Protein AF-A0A958GYZ6-F1 (afdb_monomer)

Foldseek 3Di:
DQDPVNVVVLQVVQQVQWFWADPVVRGTDNVCADPPPRDSPTWTAHPPPGTDHGRPVVSVVVVVPDDDDDVLVVVLVVQCVVPNQWDDDPPDIDGRSVVVVVD

Structure (mmCIF, N/CA/C/O backbone):
data_AF-A0A958GYZ6-F1
#
_entry.id   AF-A0A958GYZ6-F1
#
loop_
_atom_site.group_PDB
_atom_site.id
_atom_site.type_symbol
_atom_site.label_atom_id
_atom_site.label_alt_id
_atom_site.label_comp_id
_atom_site.label_asym_id
_atom_site.label_entity_id
_atom_site.label_seq_id
_atom_site.pdbx_PDB_ins_code
_atom_site.Cartn_x
_atom_site.Cartn_y
_atom_site.Cartn_z
_atom_site.occupancy
_atom_site.B_iso_or_equiv
_atom_site.auth_seq_id
_atom_site.auth_comp_id
_atom_site.auth_asym_id
_atom_site.auth_atom_id
_atom_site.pdbx_PDB_model_num
ATOM 1 N N . MET A 1 1 ? -11.165 12.677 3.261 1.00 58.09 1 MET A N 1
ATOM 2 C CA . MET A 1 1 ? -9.899 13.099 2.625 1.00 58.09 1 MET A CA 1
ATOM 3 C C . MET A 1 1 ? -8.836 12.143 3.138 1.00 58.09 1 MET A C 1
ATOM 5 O O . MET A 1 1 ? -8.798 11.953 4.346 1.00 58.09 1 MET A O 1
ATOM 9 N N . ILE A 1 2 ? -8.089 11.466 2.263 1.00 74.94 2 ILE A N 1
ATOM 10 C CA . ILE A 1 2 ? -6.951 10.625 2.681 1.00 74.94 2 ILE A CA 1
ATOM 11 C C . ILE A 1 2 ? -5.879 11.565 3.250 1.00 74.94 2 ILE A C 1
ATOM 13 O O . ILE A 1 2 ? -5.685 12.643 2.690 1.00 74.94 2 ILE A O 1
ATOM 17 N N . SER A 1 3 ? -5.260 11.216 4.381 1.00 91.44 3 SER A N 1
ATOM 18 C CA . SER A 1 3 ? -4.151 12.010 4.924 1.00 91.44 3 SER A CA 1
ATOM 19 C C . SER A 1 3 ? -2.923 11.879 4.025 1.00 91.44 3 SER A C 1
ATOM 21 O O . SER A 1 3 ? -2.714 10.826 3.423 1.00 91.44 3 SER A O 1
ATOM 23 N N . ASP A 1 4 ? -2.095 12.921 3.957 1.00 93.62 4 ASP A N 1
ATOM 24 C CA . ASP A 1 4 ? -0.879 12.900 3.132 1.00 93.62 4 ASP A CA 1
ATOM 25 C C . ASP A 1 4 ? 0.042 11.732 3.526 1.00 93.62 4 ASP A C 1
ATOM 27 O O . ASP A 1 4 ? 0.511 10.999 2.662 1.00 93.62 4 ASP A O 1
ATOM 31 N N . G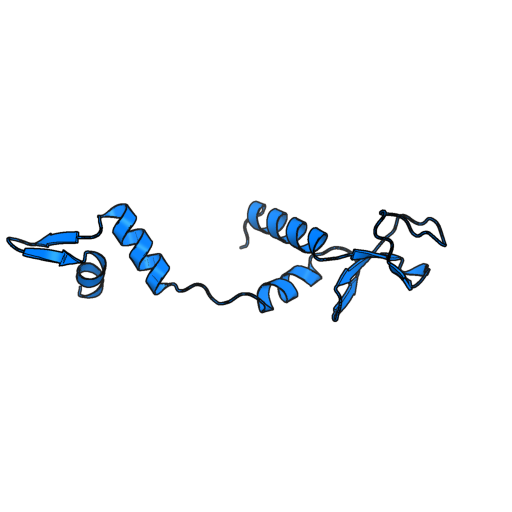LU A 1 5 ? 0.172 11.456 4.828 1.00 95.06 5 GLU A N 1
ATOM 32 C CA . GLU A 1 5 ? 0.914 10.299 5.349 1.00 95.06 5 GLU A CA 1
ATOM 33 C C . GLU A 1 5 ? 0.363 8.957 4.834 1.00 95.06 5 GLU A C 1
ATOM 35 O O . GLU A 1 5 ? 1.118 8.063 4.451 1.00 95.06 5 GLU A O 1
ATOM 40 N N . LEU A 1 6 ? -0.965 8.791 4.805 1.00 90.94 6 LEU A N 1
ATOM 41 C CA . LEU A 1 6 ? -1.573 7.565 4.292 1.00 90.94 6 LEU A CA 1
ATOM 42 C C . LEU A 1 6 ? -1.349 7.438 2.783 1.00 90.94 6 LEU A C 1
ATOM 44 O O . LEU A 1 6 ? -1.092 6.335 2.304 1.00 90.94 6 LEU A O 1
ATOM 48 N N . LYS A 1 7 ? -1.402 8.549 2.040 1.00 92.69 7 LYS A N 1
ATOM 49 C CA . LYS A 1 7 ? -1.090 8.547 0.610 1.00 92.69 7 LYS A CA 1
ATOM 50 C C . LYS A 1 7 ? 0.359 8.119 0.362 1.00 92.69 7 LYS A C 1
ATOM 52 O O . LYS A 1 7 ? 0.574 7.212 -0.432 1.00 92.69 7 LYS A O 1
ATOM 57 N N . GLU A 1 8 ? 1.324 8.692 1.076 1.00 94.94 8 GLU A N 1
ATOM 58 C CA . GLU A 1 8 ? 2.746 8.339 0.937 1.00 94.94 8 GLU A CA 1
ATOM 59 C C . GLU A 1 8 ? 2.999 6.846 1.185 1.00 94.94 8 GLU A C 1
ATOM 61 O O . GLU A 1 8 ? 3.750 6.200 0.452 1.00 94.94 8 GLU A O 1
ATOM 66 N N . ARG A 1 9 ? 2.328 6.266 2.186 1.00 94.12 9 ARG A N 1
ATOM 67 C CA . ARG A 1 9 ? 2.416 4.828 2.478 1.00 94.12 9 ARG A CA 1
ATOM 68 C C . ARG A 1 9 ? 1.803 3.966 1.375 1.00 94.12 9 ARG A C 1
ATOM 70 O O . ARG A 1 9 ? 2.355 2.914 1.060 1.00 94.12 9 ARG A O 1
ATOM 77 N N . LEU A 1 10 ? 0.681 4.393 0.795 1.00 93.50 10 LEU A N 1
ATOM 78 C CA . LEU A 1 10 ? 0.045 3.696 -0.327 1.00 93.50 10 LEU A CA 1
ATOM 79 C C . LEU A 1 10 ? 0.901 3.773 -1.596 1.00 93.50 10 LEU A C 1
ATOM 81 O O . LEU A 1 10 ? 1.052 2.762 -2.279 1.00 93.50 10 LEU A O 1
ATOM 85 N N . ASP A 1 11 ? 1.505 4.929 -1.875 1.00 95.12 11 ASP A N 1
ATOM 86 C CA . ASP A 1 11 ? 2.424 5.112 -3.000 1.00 95.12 11 ASP A CA 1
ATOM 87 C C . ASP A 1 11 ? 3.651 4.202 -2.853 1.00 95.12 11 ASP A C 1
ATOM 89 O O . ASP A 1 11 ? 4.034 3.520 -3.805 1.00 95.12 11 ASP A O 1
ATOM 93 N N . ALA A 1 12 ? 4.243 4.134 -1.654 1.00 95.56 12 ALA A N 1
ATOM 94 C CA . ALA A 1 12 ? 5.367 3.243 -1.368 1.00 95.56 12 ALA A CA 1
ATOM 95 C C . ALA A 1 12 ? 5.005 1.769 -1.609 1.00 95.56 12 ALA A C 1
ATOM 97 O O . ALA A 1 12 ? 5.724 1.069 -2.322 1.00 95.56 12 ALA A O 1
ATOM 98 N N . LEU A 1 13 ? 3.856 1.322 -1.095 1.00 94.75 13 LEU A N 1
ATOM 99 C CA . LEU A 1 13 ? 3.383 -0.048 -1.288 1.00 94.75 13 LEU A CA 1
ATOM 100 C C . LEU A 1 13 ? 3.113 -0.351 -2.771 1.00 94.75 13 LEU A C 1
ATOM 102 O O . LEU A 1 13 ? 3.501 -1.396 -3.283 1.00 94.75 13 LEU A O 1
ATOM 106 N N . ALA A 1 14 ? 2.528 0.592 -3.507 1.00 95.50 14 ALA A N 1
ATOM 107 C CA . ALA A 1 14 ? 2.320 0.447 -4.942 1.00 95.50 14 ALA A CA 1
ATOM 108 C C . ALA A 1 14 ? 3.637 0.406 -5.744 1.00 95.50 14 ALA A C 1
ATOM 110 O O . ALA A 1 14 ? 3.731 -0.296 -6.756 1.00 95.50 14 ALA A O 1
ATOM 111 N N . PHE A 1 15 ? 4.679 1.118 -5.306 1.00 95.31 15 PHE A N 1
ATOM 112 C CA . PHE A 1 15 ? 6.013 1.015 -5.902 1.00 95.31 15 PHE A CA 1
ATOM 113 C C . PHE A 1 15 ? 6.688 -0.333 -5.639 1.00 95.31 15 PHE A C 1
ATOM 115 O O . PHE A 1 15 ? 7.447 -0.784 -6.497 1.00 95.31 15 PHE A O 1
ATOM 122 N N . GLU A 1 16 ? 6.428 -0.955 -4.491 1.00 94.75 16 GLU A N 1
ATOM 123 C CA . GLU A 1 16 ? 6.936 -2.287 -4.148 1.00 94.75 16 GLU A CA 1
ATOM 124 C C . GLU A 1 16 ? 6.233 -3.391 -4.950 1.00 94.75 16 GLU A C 1
ATOM 126 O O . GLU A 1 16 ? 6.888 -4.303 -5.454 1.00 94.75 16 GLU A O 1
ATOM 131 N N . GLU A 1 17 ? 4.917 -3.275 -5.133 1.00 94.50 17 GLU A N 1
ATOM 132 C CA . GLU A 1 17 ? 4.101 -4.250 -5.869 1.00 94.50 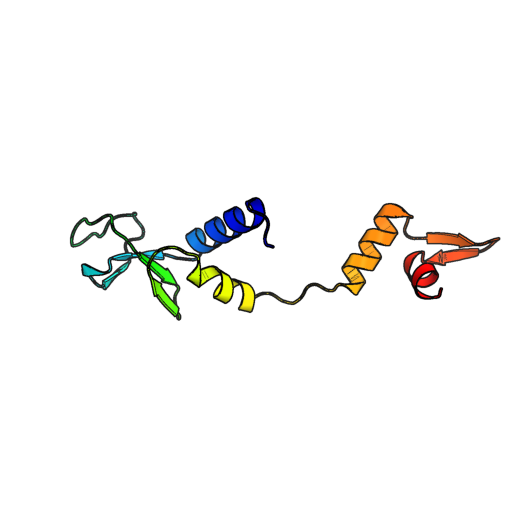17 GLU A CA 1
ATOM 133 C C . GLU A 1 17 ? 4.303 -4.188 -7.393 1.00 94.50 17 GLU A C 1
ATOM 135 O O . GLU A 1 17 ? 4.059 -5.160 -8.116 1.00 94.50 17 GLU A O 1
ATOM 140 N N . THR A 1 18 ? 4.772 -3.052 -7.918 1.00 96.62 18 THR A N 1
ATOM 141 C CA . THR A 1 18 ? 4.982 -2.868 -9.359 1.00 96.62 18 THR A CA 1
ATOM 142 C C . THR A 1 18 ? 6.428 -3.058 -9.794 1.00 96.62 18 THR A C 1
ATOM 144 O O . THR A 1 18 ? 7.390 -2.682 -9.132 1.00 96.62 18 THR A O 1
ATOM 147 N N . THR A 1 19 ? 6.609 -3.592 -11.001 1.00 97.12 19 THR A N 1
ATOM 148 C CA . THR A 1 19 ? 7.933 -3.712 -11.624 1.00 9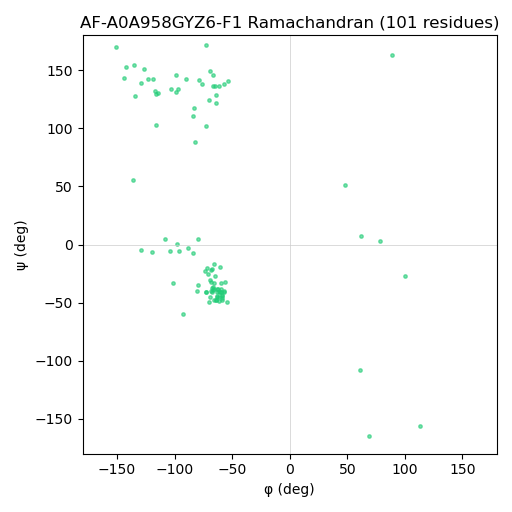7.12 19 THR A CA 1
ATOM 149 C C . THR A 1 19 ? 8.173 -2.542 -12.581 1.00 97.12 19 THR A C 1
ATOM 151 O O . THR A 1 19 ? 7.299 -2.252 -13.400 1.00 97.12 19 THR A O 1
ATOM 154 N N . PRO A 1 20 ? 9.345 -1.881 -12.561 1.00 97.75 20 PRO A N 1
ATOM 155 C CA . PRO A 1 20 ? 9.681 -0.892 -13.580 1.00 97.75 20 PRO A CA 1
ATOM 156 C C . PRO A 1 20 ? 9.630 -1.486 -14.997 1.00 97.75 20 PRO A C 1
ATOM 158 O O . PRO A 1 20 ? 10.115 -2.596 -15.243 1.00 97.75 20 PRO A O 1
ATOM 161 N N . TRP A 1 21 ? 9.073 -0.738 -15.945 1.00 97.81 21 TRP A N 1
ATOM 162 C CA . TRP A 1 21 ? 8.775 -1.202 -17.297 1.00 97.81 21 TRP A CA 1
ATOM 163 C C . TRP A 1 21 ? 9.204 -0.188 -18.350 1.00 97.81 21 TRP A C 1
ATOM 165 O O . TRP A 1 21 ? 8.830 0.981 -18.311 1.00 97.81 21 TRP A O 1
ATOM 175 N N . CYS A 1 22 ? 9.970 -0.638 -19.339 1.00 97.56 22 CYS A N 1
ATOM 176 C CA . CYS A 1 22 ? 10.380 0.218 -20.440 1.00 97.56 22 CYS A CA 1
ATOM 177 C C . CYS A 1 22 ? 9.283 0.263 -21.505 1.00 97.56 22 CYS A C 1
ATOM 179 O O . CYS A 1 22 ? 9.093 -0.715 -22.232 1.00 97.56 22 CYS A O 1
ATOM 181 N N . SER 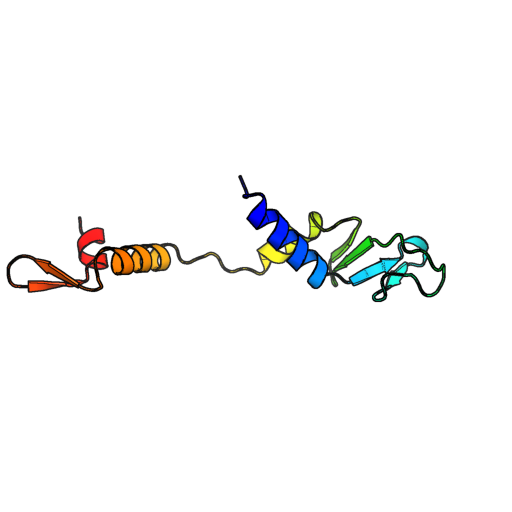A 1 23 ? 8.619 1.412 -21.642 1.00 95.50 23 SER A N 1
ATOM 182 C CA . SER A 1 23 ? 7.591 1.656 -22.664 1.00 95.50 23 SER A CA 1
ATOM 183 C C . SER A 1 23 ? 8.132 1.468 -24.086 1.00 95.50 23 SER A C 1
ATOM 185 O O . SER A 1 23 ? 7.539 0.754 -24.889 1.00 95.50 23 SER A O 1
ATOM 187 N N . GLY A 1 24 ? 9.309 2.027 -24.384 1.00 95.31 24 GLY A N 1
ATOM 188 C CA . GLY A 1 24 ? 9.885 2.001 -25.732 1.00 95.31 24 GLY A CA 1
ATOM 189 C C . GLY A 1 24 ? 10.355 0.622 -26.206 1.00 95.31 24 GLY A C 1
ATOM 190 O O . GLY A 1 24 ? 10.334 0.338 -27.399 1.00 95.31 24 GLY A O 1
ATOM 191 N N . CYS A 1 25 ? 10.792 -0.249 -25.292 1.00 96.38 25 CYS A N 1
ATOM 192 C CA . CYS A 1 25 ? 11.240 -1.608 -25.625 1.00 96.38 25 CYS A CA 1
ATOM 193 C C . CYS A 1 25 ? 10.223 -2.696 -25.264 1.00 96.38 25 CYS A C 1
ATOM 195 O O . CYS A 1 25 ? 10.468 -3.858 -25.589 1.00 96.38 25 CYS A O 1
ATOM 197 N N . ASN A 1 26 ? 9.128 -2.323 -24.599 1.00 95.19 26 ASN A N 1
ATOM 198 C CA . ASN A 1 26 ? 8.080 -3.196 -24.083 1.00 95.19 26 ASN A CA 1
ATOM 199 C C . ASN A 1 26 ? 8.628 -4.399 -23.290 1.00 95.19 26 ASN A C 1
ATOM 201 O O . ASN A 1 26 ? 8.331 -5.556 -23.590 1.00 95.19 26 ASN A O 1
ATOM 205 N N . VAL A 1 27 ? 9.507 -4.117 -22.324 1.00 95.56 27 VAL A N 1
ATOM 206 C CA . VAL A 1 27 ? 10.184 -5.125 -21.490 1.00 95.56 27 VAL A CA 1
ATOM 207 C C . VAL A 1 27 ? 10.324 -4.650 -20.042 1.00 95.56 27 VAL A C 1
ATOM 209 O O . VAL A 1 27 ? 10.464 -3.443 -19.816 1.00 95.56 27 VAL A O 1
ATOM 212 N N . PRO A 1 28 ? 10.379 -5.576 -19.065 1.00 96.25 28 PRO A N 1
ATOM 213 C CA . PRO A 1 28 ? 10.659 -5.227 -17.679 1.00 96.25 28 PRO A CA 1
ATOM 214 C C . PRO A 1 28 ? 12.096 -4.710 -17.520 1.00 96.25 28 PRO A C 1
ATOM 216 O O . PRO A 1 28 ? 13.026 -5.156 -18.198 1.00 96.25 28 PRO A O 1
ATOM 219 N N . ALA A 1 29 ? 12.270 -3.769 -16.599 1.00 96.81 29 ALA A N 1
ATOM 220 C CA . ALA A 1 29 ? 13.524 -3.085 -16.307 1.00 96.81 29 ALA A CA 1
ATOM 221 C C . ALA A 1 29 ? 13.762 -2.967 -14.783 1.00 96.81 29 ALA A C 1
ATOM 223 O O . ALA A 1 29 ? 13.964 -1.864 -14.279 1.00 96.81 29 ALA A O 1
ATOM 224 N N . PRO A 1 30 ? 13.762 -4.086 -14.029 1.00 95.44 30 PRO A N 1
ATOM 225 C CA . PRO A 1 30 ? 13.778 -4.082 -12.558 1.00 95.44 30 PRO A CA 1
ATOM 226 C C . PRO A 1 30 ? 15.012 -3.410 -11.938 1.00 95.44 30 PRO A C 1
ATOM 228 O O . PRO A 1 30 ? 14.976 -2.989 -10.791 1.00 95.44 30 PRO A O 1
ATOM 231 N N . GLU A 1 31 ? 16.094 -3.261 -12.702 1.00 94.50 31 GLU A N 1
ATOM 232 C CA . GLU A 1 31 ? 17.330 -2.586 -12.280 1.00 94.50 31 GLU A CA 1
ATOM 233 C C . GLU A 1 31 ? 17.235 -1.049 -12.351 1.00 94.50 31 GLU A C 1
ATOM 235 O O . GLU A 1 31 ? 18.237 -0.357 -12.181 1.00 94.50 31 GLU A O 1
ATOM 240 N N . GLY A 1 32 ? 16.059 -0.501 -12.671 1.00 94.25 32 GLY A N 1
ATOM 241 C CA . GLY A 1 32 ? 15.841 0.939 -12.833 1.00 94.25 32 GLY A CA 1
ATOM 242 C C . GLY A 1 32 ? 16.328 1.498 -14.173 1.00 94.25 32 GLY A C 1
ATOM 243 O O . GLY A 1 32 ? 16.231 2.696 -14.406 1.00 94.25 32 GLY A O 1
ATOM 244 N N . ARG A 1 33 ? 16.829 0.643 -15.077 1.00 96.56 33 ARG A N 1
ATOM 245 C CA . ARG A 1 33 ? 17.192 0.990 -16.459 1.00 96.56 33 ARG A CA 1
ATOM 246 C C . ARG A 1 33 ? 16.879 -0.145 -17.425 1.00 96.56 33 ARG A C 1
ATOM 248 O O . ARG A 1 33 ? 17.071 -1.321 -17.120 1.00 96.56 33 ARG A O 1
ATOM 255 N N . CYS A 1 34 ? 16.444 0.201 -18.632 1.00 97.06 34 CYS A N 1
ATOM 256 C CA . CYS A 1 34 ? 16.209 -0.774 -19.689 1.00 97.06 34 CYS A CA 1
ATOM 257 C C . CYS A 1 34 ? 17.530 -1.360 -20.202 1.00 97.06 34 CYS A C 1
ATOM 259 O O . CYS A 1 34 ? 18.377 -0.641 -20.726 1.00 97.06 34 CYS A O 1
ATOM 261 N N . ARG A 1 35 ? 17.681 -2.688 -20.183 1.00 96.00 35 ARG A N 1
ATOM 262 C CA . ARG A 1 35 ? 18.886 -3.354 -20.715 1.00 96.00 35 ARG A CA 1
ATOM 263 C C . ARG A 1 35 ? 19.076 -3.208 -22.233 1.00 96.00 35 ARG A C 1
ATOM 265 O O . ARG A 1 35 ? 20.172 -3.449 -22.724 1.00 96.00 35 ARG A O 1
ATOM 272 N N . ARG A 1 36 ? 18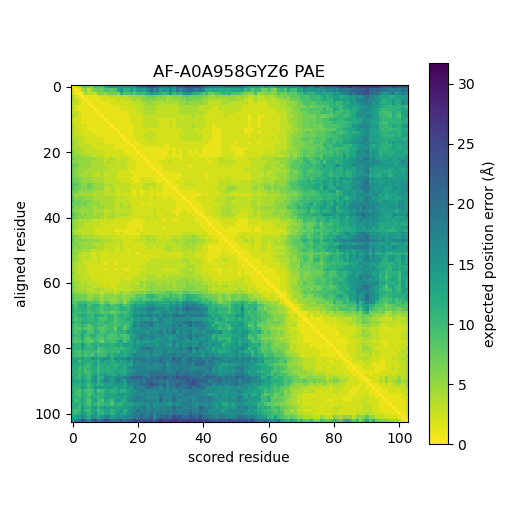.028 -2.831 -22.979 1.00 96.25 36 ARG A N 1
ATOM 273 C CA . ARG A 1 36 ? 18.071 -2.677 -24.446 1.00 96.25 36 ARG A CA 1
ATOM 274 C C . ARG A 1 36 ? 18.409 -1.252 -24.876 1.00 96.25 36 ARG A C 1
ATOM 276 O O . ARG A 1 36 ? 19.413 -1.045 -25.545 1.00 96.25 36 ARG A O 1
ATOM 283 N N . CYS A 1 37 ? 17.587 -0.274 -24.492 1.00 96.62 37 CYS A N 1
ATOM 284 C CA . CYS A 1 37 ? 17.770 1.124 -24.900 1.00 96.62 37 CYS A CA 1
ATOM 285 C C . CYS A 1 37 ? 18.510 1.984 -23.864 1.00 96.62 37 CYS A C 1
ATOM 287 O O . CYS A 1 37 ? 18.807 3.140 -24.145 1.00 96.62 37 CYS A O 1
ATOM 289 N N . ARG A 1 38 ? 18.815 1.438 -22.676 1.00 96.12 38 ARG A N 1
ATOM 290 C CA . ARG A 1 38 ? 19.448 2.130 -21.533 1.00 96.12 38 ARG A CA 1
ATOM 291 C C . ARG A 1 38 ? 18.663 3.303 -20.943 1.00 96.12 38 ARG A C 1
ATOM 293 O O . ARG A 1 38 ? 19.186 3.967 -20.054 1.00 96.12 38 ARG A O 1
ATOM 300 N N . SER A 1 39 ? 17.428 3.516 -21.389 1.00 95.06 39 SER A N 1
ATOM 301 C CA . SER A 1 39 ? 16.513 4.492 -20.798 1.00 95.06 39 SER A CA 1
ATOM 302 C C . SER A 1 39 ? 16.220 4.146 -19.335 1.00 95.06 39 SER A C 1
ATOM 304 O O . SER A 1 39 ? 16.014 2.976 -18.998 1.00 95.06 39 SER A O 1
ATOM 306 N N . ASP A 1 40 ? 16.235 5.166 -18.488 1.00 95.06 40 ASP A N 1
ATOM 307 C CA . ASP A 1 40 ? 15.757 5.190 -17.101 1.00 95.06 40 ASP A CA 1
ATOM 308 C C . ASP A 1 40 ? 14.340 5.777 -16.980 1.00 95.06 40 ASP A C 1
ATOM 310 O O . ASP A 1 40 ? 13.781 5.820 -15.887 1.00 95.06 40 ASP A O 1
ATOM 314 N N . ASP A 1 41 ? 13.735 6.163 -18.104 1.00 95.44 41 ASP A N 1
ATOM 315 C CA . ASP A 1 41 ? 12.356 6.631 -18.182 1.00 95.44 41 ASP A CA 1
ATOM 316 C C . ASP A 1 41 ? 11.414 5.418 -18.231 1.00 95.44 41 ASP A C 1
ATOM 318 O O . ASP A 1 41 ? 11.140 4.836 -19.289 1.00 95.44 41 ASP A O 1
ATOM 322 N N . LEU A 1 42 ? 11.018 4.950 -17.045 1.00 96.62 42 LEU A N 1
ATOM 323 C CA . LEU A 1 42 ? 10.309 3.688 -16.851 1.00 96.62 42 LEU A CA 1
ATOM 324 C C . LEU A 1 42 ? 8.908 3.911 -16.276 1.00 96.62 42 LEU A C 1
ATOM 326 O O . LEU A 1 42 ? 8.731 4.568 -15.251 1.00 96.62 42 LEU A O 1
ATOM 330 N N . MET A 1 43 ? 7.929 3.260 -16.899 1.00 97.19 43 MET A N 1
ATOM 331 C CA . MET A 1 43 ? 6.578 3.095 -16.367 1.00 97.19 43 MET A CA 1
ATOM 332 C C . MET A 1 43 ? 6.578 2.092 -15.208 1.00 97.19 43 MET A C 1
ATOM 334 O O . MET A 1 43 ? 7.568 1.397 -14.957 1.00 97.19 43 MET A O 1
ATOM 338 N N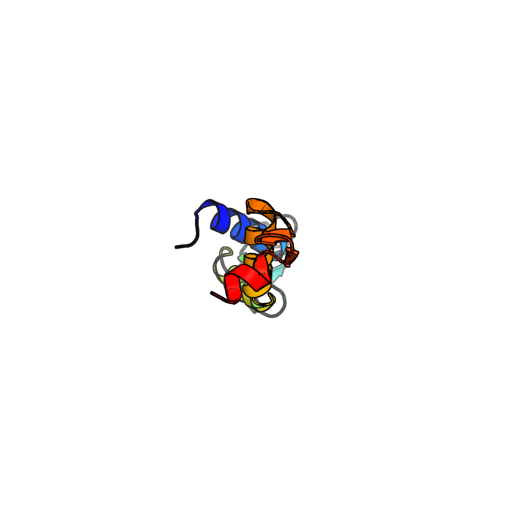 . ARG A 1 44 ? 5.446 1.966 -14.522 1.00 97.31 44 ARG A N 1
ATOM 339 C CA . ARG A 1 44 ? 5.194 0.915 -13.535 1.00 97.31 44 ARG A CA 1
ATOM 340 C C . ARG A 1 44 ? 4.293 -0.134 -14.148 1.00 97.31 44 ARG A C 1
ATOM 342 O O . ARG A 1 44 ? 3.328 0.215 -14.808 1.00 97.31 44 ARG A O 1
ATOM 349 N N . TYR A 1 45 ? 4.638 -1.405 -13.975 1.00 97.31 45 TYR A N 1
ATOM 350 C CA . TYR A 1 45 ? 3.876 -2.541 -14.483 1.00 97.31 45 TYR A CA 1
ATOM 351 C C . TYR A 1 45 ? 3.352 -3.387 -13.329 1.00 97.31 45 TYR A C 1
ATOM 353 O O . TYR A 1 45 ? 4.131 -3.811 -12.471 1.00 97.31 45 TYR A O 1
ATOM 361 N N . LEU A 1 46 ? 2.054 -3.681 -13.362 1.00 95.88 46 LEU A N 1
ATOM 362 C CA . LEU A 1 46 ? 1.396 -4.637 -12.483 1.00 95.88 46 LEU A CA 1
ATOM 363 C C . LEU A 1 46 ? 0.893 -5.816 -13.318 1.00 95.88 46 LEU A C 1
ATOM 365 O O . LEU A 1 46 ? 0.235 -5.657 -14.351 1.00 95.88 46 LEU A O 1
ATOM 369 N N . LYS A 1 47 ? 1.215 -7.031 -12.875 1.00 92.56 47 LYS A N 1
ATOM 370 C CA . LYS A 1 47 ? 0.842 -8.253 -13.588 1.00 92.56 47 LYS A CA 1
ATOM 371 C C . LYS A 1 47 ? -0.681 -8.403 -13.618 1.00 92.56 47 LYS A C 1
ATOM 373 O O . LYS A 1 47 ? -1.299 -8.537 -12.574 1.00 92.56 47 LYS A O 1
ATOM 378 N N . GLY A 1 48 ? -1.248 -8.476 -14.819 1.00 91.00 48 GLY A N 1
ATOM 379 C CA . GLY A 1 48 ? -2.694 -8.621 -15.031 1.00 91.00 48 GLY A CA 1
ATOM 380 C C . GLY A 1 48 ? -3.391 -7.309 -15.391 1.00 91.00 48 GLY A C 1
ATOM 381 O O . GLY A 1 48 ? -4.343 -7.350 -16.158 1.00 91.00 48 GLY A O 1
ATOM 382 N N . GLU A 1 49 ? -2.846 -6.171 -14.954 1.00 93.88 49 GLU A N 1
ATOM 383 C CA . GLU A 1 49 ? -3.422 -4.842 -15.204 1.00 93.88 49 GLU A CA 1
ATOM 384 C C . GLU A 1 49 ? -2.716 -4.088 -16.342 1.00 93.88 49 GLU A C 1
ATOM 386 O O . GLU A 1 49 ? -3.351 -3.370 -17.109 1.00 93.88 49 GLU A O 1
ATOM 391 N N . GLY A 1 50 ? -1.402 -4.281 -16.508 1.00 94.25 50 GLY A N 1
ATOM 392 C CA . GLY A 1 50 ? -0.614 -3.610 -17.546 1.00 94.25 50 GLY A CA 1
ATOM 393 C C . GLY A 1 50 ? 0.405 -2.630 -16.975 1.00 94.25 50 GLY A C 1
ATOM 394 O O . GLY A 1 50 ? 0.883 -2.817 -15.856 1.00 94.25 50 GLY A O 1
ATOM 395 N N . ALA A 1 51 ? 0.805 -1.638 -17.777 1.00 95.94 51 ALA A N 1
ATOM 396 C CA . ALA A 1 51 ? 1.791 -0.635 -17.384 1.00 95.94 51 ALA A CA 1
ATOM 397 C C . ALA A 1 51 ? 1.310 0.794 -17.647 1.00 95.94 51 ALA A C 1
ATOM 399 O O . ALA A 1 51 ? 0.778 1.061 -18.724 1.00 95.94 51 ALA A O 1
ATOM 400 N N . ASP A 1 52 ? 1.582 1.697 -16.707 1.00 96.69 52 ASP A N 1
ATOM 401 C CA . ASP A 1 52 ? 1.294 3.130 -16.825 1.00 96.69 52 ASP A CA 1
ATOM 402 C C . ASP A 1 52 ? 2.295 3.970 -16.003 1.00 96.69 52 ASP A C 1
ATOM 404 O O . ASP A 1 52 ? 3.126 3.444 -15.251 1.00 96.69 52 ASP A O 1
ATOM 408 N N . TRP A 1 53 ? 2.265 5.287 -16.182 1.00 95.44 53 TRP A N 1
ATOM 409 C CA . TRP A 1 53 ? 3.112 6.242 -15.479 1.00 95.44 53 TRP A CA 1
ATOM 410 C C . TRP A 1 53 ? 2.638 6.487 -14.047 1.00 95.44 53 TRP A C 1
ATOM 412 O O . TRP A 1 53 ? 1.454 6.666 -13.774 1.00 95.44 53 TRP A O 1
ATOM 422 N N . GLY A 1 54 ? 3.600 6.546 -13.123 1.00 94.88 54 GLY A N 1
ATOM 423 C CA . GLY A 1 54 ? 3.308 6.692 -11.697 1.00 94.88 54 GLY A CA 1
ATOM 424 C C . GLY A 1 54 ? 2.656 5.446 -11.092 1.00 94.88 54 GLY A C 1
ATOM 425 O O . GLY A 1 54 ? 2.711 4.357 -11.666 1.00 94.88 54 GLY A O 1
ATOM 426 N N . VAL A 1 55 ? 2.085 5.610 -9.898 1.00 95.62 55 VAL A N 1
ATOM 427 C CA . VAL A 1 55 ? 1.478 4.522 -9.108 1.00 95.62 55 VAL A CA 1
ATOM 428 C C . VAL A 1 55 ? 0.057 4.815 -8.628 1.00 95.62 55 VAL A C 1
ATOM 430 O O . VAL A 1 55 ? -0.588 3.917 -8.095 1.00 95.62 55 VAL A O 1
ATOM 433 N N . ASP A 1 56 ? -0.480 6.018 -8.866 1.00 94.25 56 ASP A N 1
ATOM 434 C CA . ASP A 1 56 ? -1.835 6.382 -8.415 1.00 94.25 56 ASP A CA 1
ATOM 435 C C . ASP A 1 56 ? -2.904 5.399 -8.946 1.00 94.25 56 ASP A C 1
ATOM 437 O O . ASP A 1 56 ? -3.884 5.107 -8.263 1.00 94.25 56 ASP A O 1
ATOM 441 N N . TRP A 1 57 ? -2.704 4.838 -10.146 1.00 94.62 57 TRP A N 1
ATOM 442 C CA . TRP A 1 57 ? -3.607 3.861 -10.771 1.00 94.62 57 TRP A CA 1
ATOM 443 C C . TRP A 1 57 ? -3.573 2.469 -10.115 1.00 94.62 57 TRP A C 1
ATOM 445 O O . TRP A 1 57 ? -4.517 1.697 -10.262 1.00 94.62 57 TRP A O 1
ATOM 455 N N . VAL A 1 58 ? -2.507 2.151 -9.377 1.00 95.06 58 VAL A N 1
ATOM 456 C CA . VAL A 1 58 ? -2.299 0.861 -8.699 1.00 95.06 58 VAL A CA 1
ATOM 457 C C . VAL A 1 58 ? -3.091 0.804 -7.395 1.00 95.06 58 VAL A C 1
ATOM 459 O O . VAL A 1 58 ? -3.617 -0.246 -7.032 1.00 95.06 58 VAL A O 1
ATOM 462 N N . ILE A 1 59 ? -3.214 1.939 -6.696 1.00 90.88 59 ILE A N 1
ATOM 463 C CA . ILE A 1 59 ? -3.857 2.021 -5.376 1.00 90.88 59 ILE A CA 1
ATOM 464 C C . ILE A 1 59 ? -5.283 1.440 -5.395 1.00 90.88 59 ILE A C 1
ATOM 466 O O . ILE A 1 59 ? -5.568 0.580 -4.561 1.00 90.88 59 ILE A O 1
ATOM 470 N N . PRO A 1 60 ? -6.182 1.806 -6.333 1.00 90.44 60 PRO A N 1
ATOM 471 C CA . PRO A 1 60 ? -7.515 1.211 -6.393 1.00 90.44 60 PRO A CA 1
ATOM 472 C C . PRO A 1 60 ? -7.508 -0.306 -6.597 1.00 90.44 60 PRO A C 1
ATOM 474 O O . PRO A 1 60 ? -8.395 -0.977 -6.081 1.00 90.44 60 PRO A O 1
ATOM 477 N N . VAL A 1 61 ? -6.529 -0.848 -7.328 1.00 90.38 61 VAL A N 1
ATOM 478 C CA . VAL A 1 61 ? -6.397 -2.296 -7.557 1.00 90.38 61 VAL A CA 1
ATOM 479 C C . VAL A 1 61 ? -6.008 -2.997 -6.258 1.00 90.38 61 VAL A C 1
ATOM 481 O O . VAL A 1 61 ? -6.632 -3.980 -5.872 1.00 90.38 61 VAL A O 1
ATOM 484 N N . LEU A 1 62 ? -5.042 -2.442 -5.523 1.00 86.56 62 LEU A N 1
ATOM 485 C CA . LEU A 1 62 ? -4.621 -2.972 -4.224 1.00 86.56 62 LEU A CA 1
ATOM 486 C C . LEU A 1 62 ? -5.771 -2.989 -3.213 1.00 86.56 62 LEU A C 1
ATOM 488 O O . LEU A 1 62 ? -5.955 -3.971 -2.496 1.00 86.56 62 LEU A O 1
ATOM 492 N N . LEU A 1 63 ? -6.585 -1.931 -3.195 1.00 85.94 63 LEU A N 1
ATOM 493 C CA . LEU A 1 63 ? -7.737 -1.832 -2.299 1.00 85.94 63 LEU A CA 1
ATOM 494 C C . LEU A 1 63 ? -8.821 -2.883 -2.593 1.00 85.94 63 LEU A C 1
ATOM 496 O O . LEU A 1 63 ? -9.530 -3.276 -1.670 1.00 85.94 63 LEU A O 1
ATOM 500 N N . GLN A 1 64 ? -8.942 -3.379 -3.832 1.00 85.31 64 GLN A N 1
ATOM 501 C CA . GLN A 1 64 ? -9.898 -4.448 -4.172 1.00 85.31 64 GLN A CA 1
ATOM 502 C C . GLN A 1 64 ? -9.548 -5.794 -3.531 1.00 85.31 64 GLN A C 1
ATOM 504 O O . GLN A 1 64 ? -10.421 -6.650 -3.390 1.00 85.31 64 GLN A O 1
ATOM 509 N N . HIS A 1 65 ? -8.290 -5.993 -3.137 1.00 79.88 65 HIS A N 1
ATOM 510 C CA . HIS A 1 65 ? -7.841 -7.217 -2.478 1.00 79.88 65 HIS A CA 1
ATOM 511 C C . HIS A 1 65 ? -8.000 -7.179 -0.953 1.00 79.88 65 HIS A C 1
ATOM 513 O O . HIS A 1 65 ? -7.713 -8.174 -0.287 1.00 79.88 65 HIS A O 1
ATOM 519 N N . LEU A 1 66 ? -8.460 -6.058 -0.394 1.00 82.69 66 LEU A N 1
ATOM 520 C CA . LEU A 1 66 ? -8.670 -5.907 1.040 1.00 82.69 66 LEU A CA 1
ATOM 521 C C . LEU A 1 66 ? -10.087 -6.321 1.441 1.00 82.69 66 LEU A C 1
ATOM 523 O O . LEU A 1 66 ? -11.069 -6.047 0.750 1.00 82.69 66 LEU A O 1
ATOM 527 N N . SER A 1 67 ? -10.197 -6.954 2.605 1.00 80.88 67 SER A N 1
ATOM 528 C CA . SER A 1 67 ? -11.476 -7.163 3.275 1.00 80.88 67 SER A CA 1
ATOM 529 C C . SER A 1 67 ? -11.910 -5.879 3.992 1.00 80.88 67 SER A C 1
ATOM 531 O O . SER A 1 67 ? -11.058 -5.213 4.590 1.00 80.88 67 SER A O 1
ATOM 533 N N . PRO A 1 68 ? -13.212 -5.534 3.993 1.00 79.88 68 PRO A N 1
ATOM 534 C CA . PRO A 1 68 ? -13.727 -4.466 4.842 1.00 79.88 68 PRO A CA 1
ATOM 535 C C . PRO A 1 68 ? -13.336 -4.695 6.305 1.00 79.88 68 PRO A C 1
ATOM 537 O O . PRO A 1 68 ? -13.361 -5.828 6.782 1.00 79.88 68 PRO A O 1
ATOM 540 N N . THR A 1 69 ? -12.979 -3.624 7.009 1.00 80.75 69 THR A N 1
ATOM 541 C CA . THR A 1 69 ? -12.714 -3.679 8.450 1.00 80.75 69 THR A CA 1
ATOM 542 C C . THR A 1 69 ? -13.995 -4.025 9.208 1.00 80.75 69 THR A C 1
ATOM 544 O O . THR A 1 69 ? -15.047 -3.451 8.916 1.00 80.75 69 THR A O 1
ATOM 547 N N . ASP A 1 70 ? -13.904 -4.922 10.192 1.00 87.25 70 ASP A N 1
ATOM 548 C CA . ASP A 1 70 ? -15.002 -5.184 11.123 1.00 87.25 70 ASP A CA 1
ATOM 549 C C . ASP A 1 70 ? -15.135 -4.001 12.093 1.00 87.25 70 ASP A C 1
ATOM 551 O O . ASP A 1 70 ? -14.346 -3.812 13.021 1.00 87.25 70 ASP A O 1
ATOM 555 N N . THR A 1 71 ? -16.120 -3.145 11.832 1.00 89.81 71 THR A N 1
ATOM 556 C CA . THR A 1 71 ? -16.358 -1.949 12.642 1.00 89.81 71 THR A CA 1
ATOM 557 C C . THR A 1 71 ? -16.919 -2.274 14.022 1.00 89.81 71 THR A C 1
ATOM 559 O O . THR A 1 71 ? -16.744 -1.475 14.938 1.00 89.81 71 THR A O 1
ATOM 562 N N . GLU A 1 72 ? -17.594 -3.417 14.179 1.00 89.31 72 GLU A N 1
ATOM 563 C CA . GLU A 1 72 ? -18.141 -3.847 15.468 1.00 89.31 72 GLU A CA 1
ATOM 564 C C . GLU A 1 72 ? -17.027 -4.313 16.401 1.00 89.31 72 GLU A C 1
ATOM 566 O O . GLU A 1 72 ? -17.038 -3.973 17.586 1.00 89.31 72 GLU A O 1
ATOM 571 N N . GLU A 1 73 ? -16.050 -5.039 15.858 1.00 89.56 73 GLU A N 1
ATOM 572 C CA . GLU A 1 73 ? -14.840 -5.433 16.578 1.00 89.56 73 GLU A CA 1
ATOM 573 C C . GLU A 1 73 ? -13.988 -4.209 16.931 1.00 89.56 73 GLU A C 1
ATOM 575 O O . GLU A 1 73 ? -13.660 -4.009 18.098 1.00 89.56 73 GLU A O 1
ATOM 580 N N . ALA A 1 74 ? -13.738 -3.310 15.971 1.00 90.88 74 ALA A N 1
ATOM 581 C CA . ALA A 1 74 ? -12.970 -2.088 16.223 1.00 90.88 74 ALA A CA 1
ATOM 582 C C . ALA A 1 74 ? -13.609 -1.188 17.300 1.00 90.88 74 ALA A C 1
ATOM 584 O O . ALA A 1 74 ? -12.910 -0.594 18.126 1.00 90.88 74 ALA A O 1
ATOM 585 N N . PHE A 1 75 ? -14.943 -1.088 17.315 1.00 91.50 75 PHE A N 1
ATOM 586 C CA . PHE A 1 75 ? -15.668 -0.401 18.382 1.00 91.50 75 PHE A CA 1
ATOM 587 C C . PHE A 1 75 ? -15.482 -1.105 19.731 1.00 91.50 75 PHE A C 1
ATOM 589 O O . PHE A 1 75 ? -15.176 -0.446 20.726 1.00 91.50 75 PHE A O 1
ATOM 596 N N . ALA A 1 76 ? -15.655 -2.430 19.769 1.00 92.69 76 ALA A N 1
ATOM 597 C CA . ALA A 1 76 ? -15.507 -3.218 20.988 1.00 92.69 76 ALA A CA 1
ATOM 598 C C . ALA A 1 76 ? -14.102 -3.068 21.592 1.00 92.69 76 ALA A C 1
ATOM 600 O O . ALA A 1 76 ? -13.977 -2.837 22.794 1.00 92.69 76 ALA A O 1
ATOM 601 N N . ASP A 1 77 ? -13.062 -3.122 20.763 1.00 93.75 77 ASP A N 1
ATOM 602 C CA . ASP A 1 77 ? -11.674 -2.945 21.190 1.00 93.75 77 ASP A CA 1
ATOM 603 C C . ASP A 1 77 ? -11.427 -1.545 21.757 1.00 93.75 77 ASP A C 1
ATOM 605 O O . ASP A 1 77 ? -10.872 -1.412 22.847 1.00 93.75 77 ASP A O 1
ATOM 609 N N . SER A 1 78 ? -11.921 -0.499 21.085 1.00 93.69 78 SER A N 1
ATOM 610 C CA . SER A 1 78 ? -11.798 0.882 21.572 1.00 93.69 78 SER A CA 1
ATOM 611 C C . SER A 1 78 ? -12.471 1.082 22.937 1.00 93.69 78 SER A C 1
ATOM 613 O O . SER A 1 78 ? -11.919 1.745 23.823 1.00 93.69 78 SER A O 1
ATOM 615 N N . VAL A 1 79 ? -13.650 0.486 23.132 1.00 94.81 79 VAL A N 1
ATOM 616 C CA . VAL A 1 79 ? -14.368 0.517 24.412 1.00 94.81 79 VAL A CA 1
ATOM 617 C C . VAL A 1 79 ? -13.569 -0.195 25.502 1.00 94.81 79 VAL A C 1
ATOM 619 O O . VAL A 1 79 ? -13.385 0.369 26.582 1.00 94.81 79 VAL A O 1
ATOM 622 N N . ARG A 1 80 ? -13.063 -1.401 25.227 1.00 94.88 80 ARG A N 1
ATOM 623 C CA . ARG A 1 80 ? -12.296 -2.194 26.199 1.00 94.88 80 ARG A CA 1
ATOM 624 C C . ARG A 1 80 ? -10.973 -1.536 26.572 1.00 94.88 80 ARG A C 1
ATOM 626 O O . ARG A 1 80 ? -10.614 -1.547 27.745 1.00 94.88 80 ARG A O 1
ATOM 633 N N . GLU A 1 81 ? -10.277 -0.917 25.620 1.00 94.88 81 GLU A N 1
ATOM 634 C CA . GLU A 1 81 ? -9.043 -0.171 25.891 1.00 94.88 81 GLU A CA 1
ATOM 635 C C . GLU A 1 81 ? -9.300 1.034 26.808 1.00 94.88 81 GLU A C 1
ATOM 637 O O . GLU A 1 81 ? -8.510 1.325 27.706 1.00 94.88 81 GLU A O 1
ATOM 642 N N . THR A 1 82 ? -10.432 1.716 26.619 1.00 95.31 82 THR A N 1
ATOM 643 C CA . THR A 1 82 ? -10.753 2.941 27.362 1.00 95.31 82 THR A CA 1
ATOM 644 C C . THR A 1 82 ? -11.305 2.657 28.760 1.00 95.31 82 THR A C 1
ATOM 646 O O . THR A 1 82 ? -10.989 3.374 29.711 1.00 95.31 82 THR A O 1
ATOM 649 N N . TYR A 1 83 ? -12.157 1.638 28.890 1.00 93.06 83 TYR A N 1
ATOM 650 C CA . TYR A 1 83 ? -12.978 1.413 30.085 1.00 93.06 83 TYR A CA 1
ATOM 651 C C . TYR A 1 83 ? -12.721 0.069 30.779 1.00 93.06 83 TYR A C 1
ATOM 653 O O . TYR A 1 83 ? -13.230 -0.145 31.877 1.00 93.06 83 TYR A O 1
ATOM 661 N N . GLY A 1 84 ? -11.910 -0.804 30.180 1.00 93.31 84 GLY A N 1
ATOM 662 C CA . GLY A 1 84 ? -11.681 -2.171 30.637 1.00 93.31 84 GLY A CA 1
ATOM 663 C C . GLY A 1 84 ? -12.674 -3.174 30.047 1.00 93.31 84 GLY A C 1
ATOM 664 O O . GLY A 1 84 ? -13.736 -2.814 29.533 1.00 93.31 84 GLY A O 1
ATOM 665 N N . GLU A 1 85 ? -12.320 -4.457 30.129 1.00 94.19 85 GLU A N 1
ATOM 666 C CA . GLU A 1 85 ? -13.156 -5.563 29.637 1.00 94.19 85 GLU A CA 1
ATOM 667 C C . GLU A 1 85 ? -14.496 -5.645 30.371 1.00 94.19 85 GLU A C 1
ATOM 669 O O . GLU A 1 85 ? -15.532 -5.882 29.749 1.00 94.19 85 GLU A O 1
ATOM 674 N N . THR A 1 86 ? -14.480 -5.391 31.681 1.00 95.94 86 THR A N 1
ATOM 675 C CA . THR A 1 86 ? -15.663 -5.456 32.532 1.00 95.94 86 THR A CA 1
ATOM 676 C C . THR A 1 86 ? -15.879 -4.177 33.334 1.00 95.94 86 THR A C 1
ATOM 678 O O . THR A 1 86 ? -14.941 -3.464 33.697 1.00 95.94 86 THR A O 1
ATOM 681 N N . ALA A 1 87 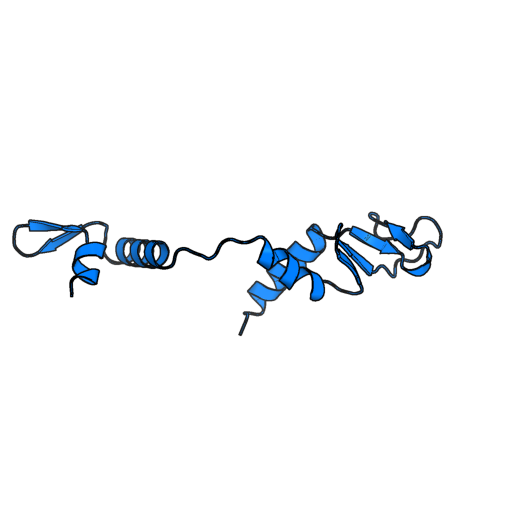? -17.147 -3.898 33.631 1.00 92.56 87 ALA A N 1
ATOM 682 C CA . ALA A 1 87 ? -17.585 -2.774 34.441 1.00 92.56 87 ALA A CA 1
ATOM 683 C C . ALA A 1 87 ? -18.412 -3.261 35.637 1.00 92.56 87 ALA A C 1
ATOM 685 O O . ALA A 1 87 ? -19.229 -4.179 35.534 1.00 92.56 87 ALA A O 1
ATOM 686 N N . GLN A 1 88 ? -18.234 -2.605 36.783 1.00 94.25 88 GLN A N 1
ATOM 687 C CA . GLN A 1 88 ? -19.035 -2.862 37.977 1.00 94.25 88 GLN A CA 1
ATOM 688 C C . GLN A 1 88 ? -20.360 -2.091 37.900 1.00 94.25 88 GLN A C 1
ATOM 690 O O . GLN A 1 88 ? -20.373 -0.859 37.942 1.00 94.25 88 GLN A O 1
ATOM 695 N N . VAL A 1 89 ? -21.485 -2.806 37.879 1.00 90.00 89 VAL A N 1
ATOM 696 C CA . VAL A 1 89 ? -22.836 -2.231 37.947 1.00 90.00 89 VAL A CA 1
ATOM 697 C C . VAL A 1 89 ? -23.516 -2.704 39.227 1.00 90.00 89 VAL A C 1
ATOM 699 O O . VAL A 1 89 ? -23.978 -3.841 39.352 1.00 90.00 89 VAL A O 1
ATOM 702 N N . GLY A 1 90 ? -23.567 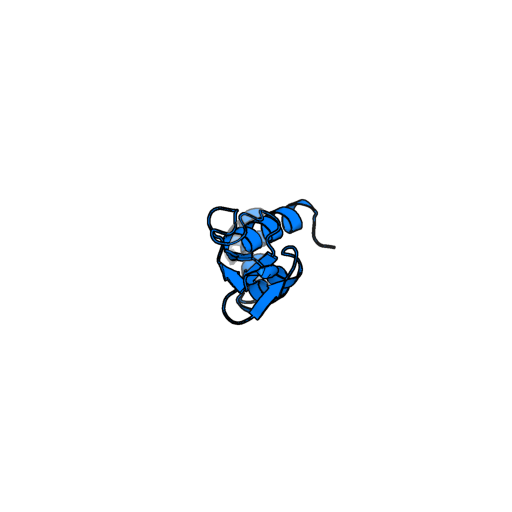-1.819 40.224 1.00 91.38 90 GLY A N 1
ATOM 703 C CA . GLY A 1 90 ? -24.044 -2.172 41.560 1.00 91.38 90 GLY A CA 1
ATOM 704 C C . GLY A 1 90 ? -23.174 -3.269 42.176 1.00 91.38 90 GLY A C 1
ATOM 705 O O . GLY A 1 90 ? -22.028 -3.019 42.537 1.00 91.38 90 GLY A O 1
ATOM 706 N N . TRP A 1 91 ? -23.713 -4.485 42.278 1.00 93.56 91 TRP A N 1
ATOM 707 C CA . TRP A 1 91 ? -23.052 -5.656 42.878 1.00 93.56 91 TRP A CA 1
ATOM 708 C C . TRP A 1 91 ? -22.622 -6.707 41.848 1.00 93.56 91 TRP A C 1
ATOM 710 O O . TRP A 1 91 ? -22.179 -7.783 42.240 1.00 93.56 91 TRP A O 1
ATOM 720 N N . VAL A 1 92 ? -22.791 -6.427 40.553 1.00 94.06 92 VAL A N 1
ATOM 721 C CA . VAL A 1 92 ? -22.533 -7.373 39.463 1.00 94.06 92 VAL A CA 1
ATOM 722 C C . VAL A 1 92 ? -21.445 -6.821 38.549 1.00 94.06 92 VAL A C 1
ATOM 724 O O . VAL A 1 92 ? -21.404 -5.618 38.296 1.00 94.06 92 VAL A O 1
ATOM 727 N N . GLU A 1 93 ? -20.587 -7.705 38.057 1.00 95.38 93 GLU A N 1
ATOM 728 C CA . GLU A 1 93 ? -19.585 -7.399 37.039 1.00 95.38 93 GLU A CA 1
ATOM 729 C C . GLU A 1 93 ? -20.121 -7.850 35.673 1.00 95.38 93 GLU A C 1
ATOM 731 O O . GLU A 1 93 ? -20.658 -8.954 35.550 1.00 95.38 93 GLU A O 1
ATOM 736 N N . VAL A 1 94 ? -20.050 -6.973 34.673 1.00 95.06 94 VAL A N 1
ATOM 737 C CA . VAL A 1 94 ? -20.646 -7.174 33.341 1.00 95.06 94 VAL A CA 1
ATOM 738 C C . VAL A 1 94 ? -19.666 -6.768 32.242 1.00 95.06 94 VAL A C 1
ATOM 740 O O . VAL A 1 94 ? -18.802 -5.929 32.487 1.00 95.06 94 VAL A O 1
ATOM 743 N N . ASP A 1 95 ? -19.800 -7.335 31.038 1.00 96.25 95 ASP A N 1
ATOM 744 C CA . ASP A 1 95 ? -18.997 -6.917 29.878 1.00 96.25 95 ASP A CA 1
ATOM 745 C C . ASP A 1 95 ? -19.326 -5.462 29.514 1.00 96.25 95 ASP A C 1
ATOM 747 O O . ASP A 1 95 ? -20.493 -5.064 29.391 1.00 96.25 95 ASP A O 1
ATOM 751 N N . THR A 1 96 ? -18.278 -4.650 29.387 1.00 94.56 96 THR A N 1
ATOM 752 C CA . THR A 1 96 ? -18.411 -3.210 29.168 1.00 94.56 96 THR A CA 1
ATOM 753 C C . THR A 1 96 ? -19.023 -2.893 27.802 1.00 94.56 96 THR A C 1
ATOM 755 O O . THR A 1 96 ? -19.825 -1.965 27.686 1.00 94.56 96 THR A O 1
ATOM 758 N N . VAL A 1 97 ? -18.688 -3.670 26.769 1.00 95.69 97 VAL A N 1
ATOM 759 C CA . VAL A 1 97 ? -19.171 -3.468 25.397 1.00 95.69 97 VAL A CA 1
ATOM 760 C C . VAL A 1 97 ? -20.654 -3.799 25.312 1.00 95.69 97 VAL A C 1
ATOM 762 O O . VAL A 1 97 ? -21.430 -2.979 24.822 1.00 95.69 97 VAL A O 1
ATOM 765 N N . ASP A 1 98 ? -21.060 -4.955 25.830 1.00 93.75 98 ASP A N 1
ATOM 766 C CA . ASP A 1 98 ? -22.458 -5.388 25.838 1.00 93.75 98 ASP A CA 1
ATOM 767 C C . ASP A 1 98 ? -23.330 -4.415 26.630 1.00 93.75 98 ASP A C 1
ATOM 769 O O . ASP A 1 98 ? -24.424 -4.050 26.195 1.00 93.75 98 ASP A O 1
ATOM 773 N N . THR A 1 99 ? -22.821 -3.933 27.767 1.00 92.12 99 THR A N 1
ATOM 774 C CA . THR A 1 99 ? -23.527 -2.955 28.600 1.00 92.12 99 THR A CA 1
ATOM 775 C C . THR A 1 99 ? -23.741 -1.640 27.857 1.00 92.12 99 THR A C 1
ATOM 777 O O . THR A 1 99 ? -24.840 -1.095 27.899 1.00 92.12 99 THR A O 1
ATOM 780 N N . ILE A 1 100 ? -22.726 -1.136 27.150 1.00 91.44 100 ILE A N 1
ATOM 781 C CA . ILE A 1 100 ? -22.838 0.104 26.369 1.00 91.44 100 ILE A CA 1
ATOM 782 C C . ILE A 1 100 ? -23.775 -0.076 25.171 1.00 91.44 100 ILE A C 1
ATOM 784 O O . ILE A 1 100 ? -24.569 0.817 24.895 1.00 91.44 100 ILE A O 1
ATOM 788 N N . LYS A 1 101 ? -23.725 -1.221 24.479 1.00 90.56 101 LYS A N 1
ATOM 789 C CA . LYS A 1 101 ? -24.611 -1.513 23.338 1.00 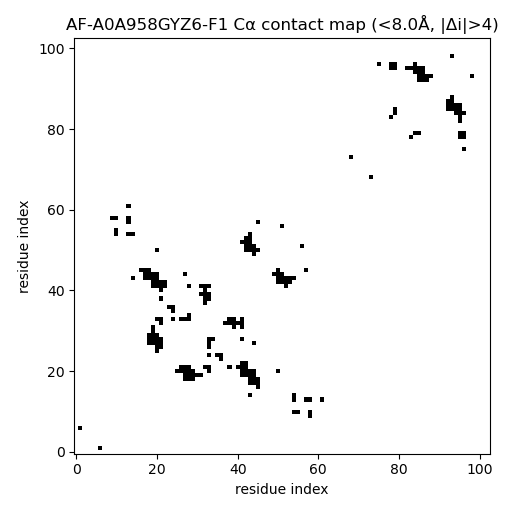90.56 101 LYS A CA 1
ATOM 790 C C . LYS A 1 101 ? -26.078 -1.697 23.740 1.00 90.56 101 LYS A C 1
ATOM 792 O O . LYS A 1 101 ? -26.955 -1.578 22.888 1.00 90.56 101 LYS A O 1
ATOM 797 N N . ALA A 1 102 ? -26.347 -2.029 25.002 1.00 86.88 102 ALA A N 1
ATOM 798 C CA . ALA A 1 102 ? -27.693 -2.260 25.520 1.00 86.88 102 ALA A CA 1
ATOM 799 C C . ALA A 1 102 ? -28.439 -0.979 25.953 1.00 86.88 102 ALA A C 1
ATOM 801 O O . ALA A 1 102 ? -29.621 -1.072 26.301 1.00 86.88 102 ALA A O 1
ATOM 802 N N . ILE A 1 103 ? -27.768 0.180 25.963 1.00 72.50 103 ILE A N 1
ATOM 803 C CA . ILE A 1 103 ? -28.337 1.502 26.295 1.00 72.50 103 ILE A CA 1
ATOM 804 C C . ILE A 1 103 ? -28.778 2.213 25.014 1.00 72.50 103 ILE A C 1
ATOM 806 O O . ILE A 1 103 ? -29.898 2.774 25.026 1.00 72.50 103 ILE A O 1
#

Radius of gyration: 23.81 Å; Cα contacts (8 Å, |Δi|>4): 114; chains: 1; bounding box: 48×22×69 Å

Mean predicted aligned error: 7.76 Å

Secondary structure (DSSP, 8-state):
---HHHHHHHHHHHHHHSEEEETTTTEE-TTSS-TTT-----EEEETTTEEESSSTTTHHHHHHTSPPP-HHHHHHHHHHHHH-SEEEETTEEEEHHHHHHT-

Solvent-accessible surface area (backbone atoms only — not comparable to full-atom values): 6221 Å² total; per-residue (Å²): 130,84,51,70,70,58,49,54,53,48,48,52,52,32,57,70,73,27,42,35,21,25,72,93,75,71,41,79,13,81,85,62,36,25,89,84,82,63,48,61,77,56,28,31,26,39,94,94,82,47,71,45,79,69,41,79,81,44,48,67,60,59,56,71,76,55,77,83,81,63,62,69,57,55,49,43,50,55,46,30,75,74,65,36,66,53,39,79,56,92,94,43,80,41,52,35,54,63,55,61,74,73,109

Sequence (103 aa):
MISDELKERLDALAFEETTPWCSGCNVPAPEGRCRRCRSDDLMRYLKGEGADWGVDWVIPVLLQHLSPTDTEEAFADSVRETYGETAQVGWVEVDTVDTIKAI

pLDDT: mean 92.6, std 5.82, range [58.09, 97.81]